Protein AF-A0A2T0U341-F1 (afdb_monomer_lite)

Organism: NCBI:txid1259464

pLDDT: mean 78.64, std 12.68, range [39.75, 93.5]

InterPro domains:
  IPR019226 Protein of unknown function DUF2158 [PF09926] (11-27)

Foldseek 3Di:
DDQDDLVLDDQQWFKAFPVGDATWGFHAADPVNQKTWTADPVPGIDMDGCVPDRRMDTPCSVVPD

Secondary structure (DSSP, 8-state):
-----GGG--TT-EEEETT----EEEEEE-TTSSEEEEEETTTEEEEEETTS-PPEEESSGGG--

Sequence (65 aa):
MKVLKPEDFLIGDIVQLKSGGPKMTVIEIELNFIKSKYWNIDKGTFEYDHSDFETLINFTAEKRD

Radius of gyration: 10.95 Å; chains: 1; bounding box: 25×24×28 Å

Structure (mmCIF, N/CA/C/O backbone):
data_AF-A0A2T0U341-F1
#
_entry.id   AF-A0A2T0U341-F1
#
loop_
_atom_site.group_PDB
_atom_site.id
_atom_site.type_symbol
_atom_site.label_atom_id
_atom_site.label_alt_id
_atom_site.label_comp_id
_atom_site.label_asym_id
_atom_site.label_entity_id
_atom_site.label_seq_id
_atom_site.pdbx_PDB_ins_code
_atom_site.Cartn_x
_atom_site.Cartn_y
_atom_site.Cartn_z
_atom_site.occupancy
_atom_site.B_iso_or_equiv
_atom_site.auth_seq_id
_atom_site.auth_comp_id
_atom_site.auth_asym_id
_atom_site.auth_atom_id
_atom_site.pdbx_PDB_model_num
ATOM 1 N N . MET A 1 1 ? -1.746 8.900 -17.724 1.00 39.75 1 MET A N 1
ATOM 2 C CA . M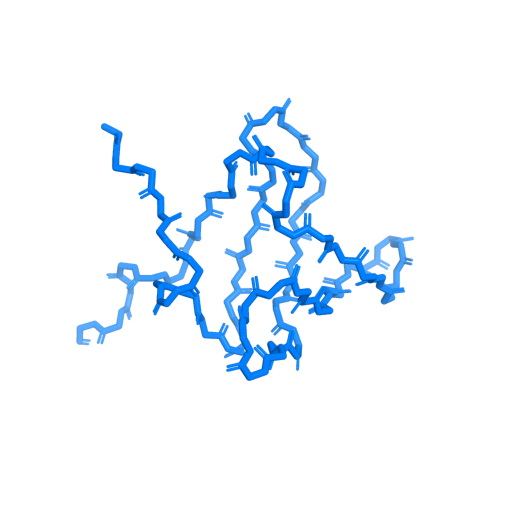ET A 1 1 ? -1.735 8.528 -16.293 1.00 39.75 1 MET A CA 1
ATOM 3 C C . MET A 1 1 ? -3.010 7.769 -15.988 1.00 39.75 1 MET A C 1
ATOM 5 O O . MET A 1 1 ? -4.066 8.388 -15.969 1.00 39.75 1 MET A O 1
ATOM 9 N N . LYS A 1 2 ? -2.935 6.448 -15.826 1.00 48.09 2 LYS A N 1
ATOM 10 C CA . LYS A 1 2 ? -4.081 5.656 -15.372 1.00 48.09 2 LYS A CA 1
ATOM 11 C C . LYS A 1 2 ? -4.104 5.740 -13.847 1.00 48.09 2 LYS A C 1
ATOM 13 O O . LYS A 1 2 ? -3.070 5.535 -13.220 1.00 48.09 2 LYS A O 1
ATOM 18 N N . VAL A 1 3 ? -5.235 6.135 -13.271 1.00 51.16 3 VAL A N 1
ATOM 19 C CA . VAL A 1 3 ? -5.451 5.995 -11.827 1.00 51.16 3 VAL A CA 1
ATOM 20 C C . VAL A 1 3 ? -5.544 4.495 -11.579 1.00 51.16 3 VAL A C 1
ATOM 22 O O . VAL A 1 3 ? -6.413 3.848 -12.163 1.00 51.16 3 VAL A O 1
ATOM 25 N N . LEU A 1 4 ? -4.591 3.949 -10.825 1.00 58.09 4 LEU A N 1
ATOM 26 C CA . LEU A 1 4 ? -4.582 2.532 -10.487 1.00 58.09 4 LEU A CA 1
ATOM 27 C C . LEU A 1 4 ? -5.751 2.261 -9.552 1.00 58.09 4 LEU A C 1
ATOM 29 O O . LEU A 1 4 ? -5.960 2.985 -8.576 1.00 58.09 4 LEU A O 1
ATOM 33 N N . LYS A 1 5 ? -6.533 1.244 -9.886 1.00 65.00 5 LYS A N 1
ATOM 34 C CA . LYS A 1 5 ? -7.536 0.732 -8.974 1.00 65.00 5 LYS A CA 1
ATOM 35 C C . LYS A 1 5 ? -6.839 -0.131 -7.931 1.00 65.00 5 LYS A C 1
ATOM 37 O O . LYS A 1 5 ? -5.766 -0.665 -8.196 1.00 65.00 5 LYS A O 1
ATOM 42 N N . PRO A 1 6 ? -7.454 -0.335 -6.767 1.00 63.34 6 PRO A N 1
ATOM 43 C CA . PRO A 1 6 ? -6.849 -1.186 -5.757 1.00 63.34 6 PRO A CA 1
ATOM 44 C C . PRO A 1 6 ? -6.556 -2.627 -6.229 1.00 63.34 6 PRO A 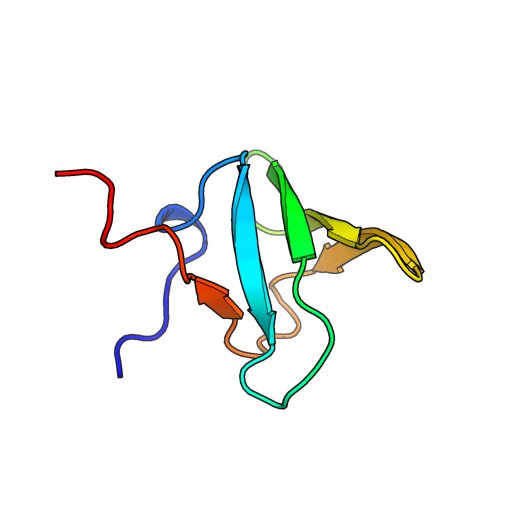C 1
ATOM 46 O O . PRO A 1 6 ? -5.571 -3.221 -5.808 1.00 63.34 6 PRO A O 1
ATOM 49 N N . GLU A 1 7 ? -7.354 -3.149 -7.168 1.00 67.88 7 GLU A N 1
ATOM 50 C CA . GLU A 1 7 ? -7.152 -4.442 -7.848 1.00 67.88 7 GLU A CA 1
ATOM 51 C C . GLU A 1 7 ? -5.872 -4.522 -8.706 1.00 67.88 7 GLU A C 1
ATOM 53 O O . GLU A 1 7 ? -5.431 -5.618 -9.040 1.00 67.88 7 GLU A O 1
ATOM 58 N N . ASP A 1 8 ? -5.236 -3.386 -9.007 1.00 74.50 8 ASP A N 1
ATOM 59 C CA . ASP A 1 8 ? -3.960 -3.312 -9.730 1.00 74.50 8 ASP A CA 1
ATOM 60 C C . ASP A 1 8 ? -2.732 -3.450 -8.796 1.00 74.50 8 ASP A C 1
ATOM 62 O O . ASP A 1 8 ? -1.585 -3.389 -9.254 1.00 74.50 8 ASP A O 1
ATOM 66 N N . PHE A 1 9 ? -2.943 -3.608 -7.483 1.00 78.25 9 PHE A N 1
ATOM 67 C CA . PHE A 1 9 ? -1.886 -3.788 -6.486 1.00 78.25 9 PHE A CA 1
ATOM 68 C C . PHE A 1 9 ? -1.854 -5.225 -5.970 1.00 78.25 9 PHE A C 1
ATOM 70 O O . PHE A 1 9 ? -2.887 -5.832 -5.695 1.00 78.25 9 PHE A O 1
ATOM 77 N N . LEU A 1 10 ? -0.647 -5.753 -5.780 1.00 85.06 10 LEU A N 1
ATOM 78 C CA . LEU A 1 10 ? -0.410 -7.056 -5.168 1.00 85.06 10 LEU A CA 1
ATOM 79 C C . LEU A 1 10 ? 0.515 -6.923 -3.960 1.00 85.06 10 LEU A C 1
ATOM 81 O O . LEU A 1 10 ? 1.332 -6.006 -3.861 1.00 85.06 10 LEU A O 1
ATOM 85 N N . ILE A 1 11 ? 0.426 -7.894 -3.053 1.00 88.31 11 ILE A N 1
ATOM 86 C CA . ILE A 1 11 ? 1.387 -8.035 -1.958 1.00 88.31 11 ILE A CA 1
ATOM 87 C C . ILE A 1 11 ? 2.799 -8.170 -2.549 1.00 88.31 11 ILE A C 1
ATOM 89 O O . ILE A 1 11 ? 3.028 -8.920 -3.498 1.00 88.31 11 ILE A O 1
ATOM 93 N N . GLY A 1 12 ? 3.741 -7.419 -1.984 1.00 88.94 12 GLY A N 1
ATOM 94 C CA . GLY A 1 12 ? 5.117 -7.285 -2.452 1.00 88.94 12 GLY A CA 1
ATOM 95 C C . GLY A 1 12 ? 5.346 -6.107 -3.400 1.00 88.94 12 GLY A C 1
ATOM 96 O O . GLY A 1 12 ? 6.501 -5.815 -3.708 1.00 88.94 12 GLY A O 1
ATOM 97 N N . ASP A 1 13 ? 4.295 -5.408 -3.846 1.00 89.88 13 ASP A N 1
ATOM 98 C CA . ASP A 1 13 ? 4.477 -4.230 -4.690 1.00 89.88 13 ASP A CA 1
ATOM 99 C C . ASP A 1 13 ? 5.169 -3.087 -3.965 1.00 89.88 13 ASP A C 1
ATOM 101 O O . ASP A 1 13 ? 4.853 -2.776 -2.817 1.00 89.88 13 ASP A O 1
ATOM 105 N N . ILE A 1 14 ? 6.071 -2.414 -4.680 1.00 90.56 14 ILE A N 1
ATOM 106 C CA . ILE A 1 14 ? 6.677 -1.171 -4.220 1.00 90.56 14 ILE A CA 1
ATOM 107 C C . ILE A 1 14 ? 5.838 -0.019 -4.753 1.00 90.56 14 ILE A C 1
ATOM 109 O O . ILE A 1 14 ? 5.775 0.216 -5.962 1.00 90.56 14 ILE A O 1
ATOM 113 N N . VAL A 1 15 ? 5.242 0.732 -3.835 1.00 87.88 15 VAL A N 1
ATOM 114 C CA . VAL A 1 15 ? 4.371 1.864 -4.130 1.00 87.88 15 VAL A CA 1
ATOM 115 C C . VAL A 1 15 ? 4.871 3.165 -3.504 1.00 87.88 15 VAL A C 1
ATOM 117 O O . VAL A 1 15 ? 5.681 3.164 -2.577 1.00 87.88 15 VAL A O 1
ATOM 120 N N . GLN A 1 16 ? 4.378 4.294 -4.000 1.00 87.75 16 GLN A N 1
ATOM 121 C CA . GLN A 1 16 ? 4.591 5.620 -3.415 1.00 87.75 16 GLN A CA 1
ATOM 122 C C . GLN A 1 16 ? 3.358 6.485 -3.653 1.00 87.75 16 GLN A C 1
ATOM 124 O O . GLN A 1 16 ? 2.707 6.366 -4.690 1.00 87.75 16 GLN A O 1
ATOM 129 N N . LEU A 1 17 ? 3.062 7.389 -2.726 1.00 83.50 17 LEU A N 1
ATOM 130 C CA . LEU A 1 17 ? 2.035 8.408 -2.926 1.00 83.50 17 LEU A CA 1
ATOM 131 C C . LEU A 1 17 ? 2.448 9.350 -4.063 1.00 83.50 17 LEU A C 1
ATOM 133 O O . LEU A 1 17 ? 3.586 9.823 -4.112 1.00 83.50 17 LEU A O 1
ATOM 137 N N . LYS A 1 18 ? 1.522 9.651 -4.975 1.00 82.62 18 LYS A N 1
ATOM 138 C CA . LYS A 1 18 ? 1.753 10.572 -6.100 1.00 82.62 18 LYS A CA 1
ATOM 139 C C . LYS A 1 18 ? 2.049 11.999 -5.634 1.00 82.62 18 LYS A C 1
ATOM 141 O O . LYS A 1 18 ? 2.773 12.712 -6.323 1.00 82.62 18 LYS A O 1
ATOM 146 N N . SER A 1 19 ? 1.508 12.408 -4.486 1.00 82.56 19 SER A N 1
ATOM 147 C CA . SER A 1 19 ? 1.824 13.678 -3.813 1.00 82.56 19 SER A CA 1
ATOM 148 C C . SER A 1 19 ? 3.278 13.758 -3.326 1.00 82.56 19 SER A C 1
ATOM 150 O O . SER A 1 19 ? 3.756 14.841 -2.992 1.00 82.56 19 SER A O 1
ATOM 152 N N . GLY A 1 20 ? 4.007 12.640 -3.356 1.00 81.25 20 GLY A N 1
ATOM 153 C CA . GLY A 1 20 ? 5.356 12.507 -2.828 1.00 81.25 20 GLY A CA 1
ATOM 154 C C . GLY A 1 20 ? 5.346 11.853 -1.449 1.00 81.25 20 GLY A C 1
ATOM 155 O O . GLY A 1 20 ? 4.399 11.965 -0.680 1.00 81.25 20 GLY A O 1
ATOM 156 N N . GLY A 1 21 ? 6.408 11.121 -1.128 1.00 84.19 21 GLY A N 1
ATOM 157 C CA . GLY A 1 21 ? 6.500 10.388 0.133 1.00 84.19 21 GLY A CA 1
ATOM 158 C C . GLY A 1 21 ? 7.544 9.277 0.091 1.00 84.19 21 GLY A C 1
ATOM 159 O O . GLY A 1 21 ? 8.251 9.137 -0.906 1.00 84.19 21 GLY A O 1
ATOM 160 N N . PRO A 1 22 ? 7.681 8.479 1.156 1.00 87.69 22 PRO A N 1
ATOM 161 C CA . PRO A 1 22 ? 8.561 7.320 1.134 1.00 87.69 22 PRO A CA 1
ATOM 162 C C . PRO A 1 22 ? 8.033 6.235 0.184 1.00 87.69 22 PRO A C 1
ATOM 164 O O . PRO A 1 22 ? 6.830 6.128 -0.047 1.00 87.69 22 PRO A O 1
ATOM 167 N N . LYS A 1 23 ? 8.936 5.399 -0.340 1.00 90.38 23 LYS A N 1
ATOM 168 C CA . LYS A 1 23 ? 8.551 4.150 -1.011 1.00 90.38 23 LYS A CA 1
ATOM 169 C C . LYS A 1 23 ? 8.142 3.116 0.028 1.00 90.38 23 LYS A C 1
ATOM 171 O O . LYS A 1 23 ? 8.775 3.007 1.079 1.00 90.38 23 LYS A O 1
ATOM 176 N N . MET A 1 24 ? 7.102 2.360 -0.274 1.00 91.12 24 MET A N 1
ATOM 177 C CA . MET A 1 24 ? 6.447 1.469 0.672 1.00 91.12 24 MET A CA 1
ATOM 178 C C . MET A 1 24 ? 6.179 0.134 -0.009 1.00 91.12 24 MET A C 1
ATOM 180 O O . MET A 1 24 ? 5.862 0.104 -1.193 1.00 91.12 24 MET A O 1
ATOM 184 N N . THR A 1 25 ? 6.315 -0.961 0.726 1.00 92.75 25 THR A N 1
ATOM 185 C CA . THR A 1 25 ? 5.985 -2.300 0.234 1.00 92.75 25 THR A CA 1
ATOM 186 C C . THR A 1 25 ? 4.581 -2.652 0.687 1.00 92.75 25 THR A C 1
ATOM 188 O O . THR A 1 25 ? 4.297 -2.554 1.879 1.00 92.75 25 THR A O 1
ATOM 191 N N . VAL A 1 26 ? 3.713 -3.067 -0.229 1.00 89.94 26 VAL A N 1
ATOM 192 C CA . VAL A 1 26 ? 2.405 -3.633 0.119 1.00 89.94 26 VAL A CA 1
ATOM 193 C C . VAL A 1 26 ? 2.643 -4.960 0.831 1.00 89.94 26 VAL A C 1
ATOM 195 O O . VAL A 1 26 ? 3.246 -5.861 0.254 1.00 89.94 26 VAL A O 1
ATOM 198 N N . ILE A 1 27 ? 2.189 -5.103 2.071 1.00 92.25 27 ILE A N 1
ATOM 199 C CA . ILE A 1 27 ? 2.354 -6.353 2.833 1.00 92.25 27 ILE A CA 1
ATOM 200 C C . ILE A 1 27 ? 1.025 -7.065 3.093 1.00 92.25 27 ILE A C 1
ATOM 202 O O . ILE A 1 27 ? 1.017 -8.272 3.309 1.00 92.25 27 ILE A O 1
ATOM 206 N N . GLU A 1 28 ? -0.093 -6.341 3.039 1.00 89.62 28 GLU A N 1
ATOM 207 C CA . GLU A 1 28 ? -1.434 -6.896 3.220 1.00 89.62 28 GLU A CA 1
ATOM 208 C C . GLU A 1 28 ? -2.449 -6.047 2.452 1.00 89.62 28 GLU A C 1
ATOM 210 O O . GLU A 1 28 ? -2.358 -4.818 2.450 1.00 89.62 28 GLU A O 1
ATOM 215 N N . ILE A 1 29 ? -3.427 -6.700 1.828 1.00 84.19 29 ILE A N 1
ATOM 216 C CA . ILE A 1 29 ? -4.550 -6.054 1.146 1.00 84.19 29 ILE A CA 1
ATOM 217 C C . ILE A 1 29 ? -5.824 -6.670 1.717 1.00 84.19 29 ILE A C 1
ATOM 219 O O . ILE A 1 29 ? -6.004 -7.886 1.645 1.00 84.19 29 ILE A O 1
ATOM 223 N N . GLU A 1 30 ? -6.704 -5.854 2.296 1.00 82.56 30 GLU A N 1
ATOM 224 C CA . GLU A 1 30 ? -7.995 -6.352 2.770 1.00 82.56 30 GLU A CA 1
ATOM 225 C C . GLU A 1 30 ? -8.919 -6.704 1.597 1.00 82.56 30 GLU A C 1
ATOM 227 O O . GLU A 1 30 ? -8.912 -6.042 0.560 1.00 82.56 30 GLU A O 1
ATOM 232 N N . LEU A 1 31 ? -9.777 -7.712 1.789 1.00 66.94 31 LEU A N 1
ATOM 233 C CA . LEU A 1 31 ? -10.627 -8.332 0.756 1.00 66.94 31 LEU A CA 1
ATOM 234 C C . LEU A 1 31 ? -11.649 -7.406 0.065 1.00 66.94 31 LEU A C 1
ATOM 236 O O . LEU A 1 31 ? -12.303 -7.830 -0.879 1.00 66.94 31 LEU A O 1
ATOM 240 N N . ASN A 1 32 ? -11.766 -6.148 0.483 1.00 70.75 32 ASN A N 1
ATOM 241 C CA . ASN A 1 32 ? -12.612 -5.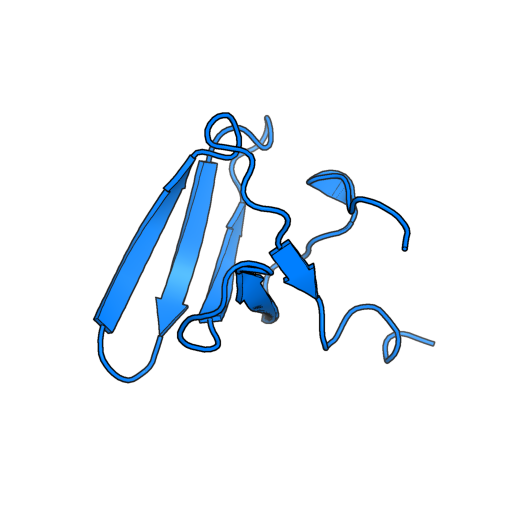139 -0.163 1.00 70.75 32 ASN A CA 1
ATOM 242 C C . ASN A 1 32 ? -11.824 -3.919 -0.642 1.00 70.75 32 ASN A C 1
ATOM 244 O O . ASN A 1 32 ? -12.425 -2.916 -1.020 1.00 70.75 32 ASN A O 1
ATOM 248 N N . PHE A 1 33 ? -10.491 -3.983 -0.586 1.00 68.62 33 PHE A N 1
ATOM 249 C CA . PHE A 1 33 ? -9.591 -2.915 -1.000 1.00 68.62 33 PHE A CA 1
ATOM 250 C C . PHE A 1 33 ? -9.812 -1.563 -0.301 1.00 68.62 33 PHE A C 1
ATOM 252 O O . PHE A 1 33 ? -9.362 -0.527 -0.776 1.00 68.62 33 PHE A O 1
ATOM 259 N N . ILE A 1 34 ? -10.501 -1.567 0.840 1.00 71.25 34 ILE A N 1
ATOM 260 C CA . ILE A 1 34 ? -10.745 -0.361 1.635 1.00 71.25 34 ILE A CA 1
ATOM 261 C C . ILE A 1 34 ? -9.460 0.013 2.366 1.00 71.25 34 ILE A C 1
ATOM 263 O O . ILE A 1 34 ? -9.118 1.183 2.452 1.00 71.25 34 ILE A O 1
ATOM 267 N N . LYS A 1 35 ? -8.702 -0.984 2.834 1.00 77.44 35 LYS A N 1
ATOM 268 C CA . LYS A 1 35 ? -7.452 -0.776 3.557 1.00 77.44 35 LYS A CA 1
ATOM 269 C C . LYS A 1 35 ? -6.348 -1.676 3.042 1.00 77.44 35 LYS A C 1
ATOM 271 O O . LYS A 1 35 ? -6.571 -2.792 2.563 1.00 77.44 35 LYS A O 1
ATOM 276 N N . SER A 1 36 ? -5.124 -1.187 3.136 1.00 83.88 36 SER A N 1
ATOM 277 C CA . SER A 1 36 ? -3.933 -1.995 2.899 1.00 83.88 36 SER A CA 1
ATOM 278 C C . SER A 1 36 ? -2.861 -1.641 3.911 1.00 83.88 36 SER A C 1
ATOM 280 O O . SER A 1 36 ? -2.754 -0.490 4.343 1.00 83.88 36 SER A O 1
ATOM 282 N N . LYS A 1 37 ? -2.065 -2.640 4.290 1.00 88.94 37 LYS A N 1
ATOM 283 C CA . LYS A 1 37 ? -0.880 -2.423 5.112 1.00 88.94 37 LYS A CA 1
ATOM 284 C C . LYS A 1 37 ? 0.328 -2.264 4.228 1.00 88.94 37 LYS A C 1
ATOM 286 O O . LYS A 1 37 ? 0.559 -3.033 3.290 1.00 88.94 37 LYS A O 1
ATOM 291 N N . TYR A 1 38 ? 1.130 -1.295 4.612 1.00 89.62 38 TYR A N 1
ATOM 292 C CA . TYR A 1 38 ? 2.359 -0.946 3.950 1.00 89.62 38 TYR A CA 1
ATOM 293 C C . TYR A 1 38 ? 3.499 -0.996 4.946 1.00 89.62 38 TYR A C 1
ATOM 295 O O . TYR A 1 38 ? 3.339 -0.655 6.117 1.00 89.62 38 TYR A O 1
ATOM 303 N N . TRP A 1 39 ? 4.664 -1.402 4.463 1.00 93.50 39 TRP A N 1
ATOM 304 C CA . TRP A 1 39 ? 5.902 -1.351 5.218 1.00 93.50 39 TRP A CA 1
ATOM 305 C C . TRP A 1 39 ? 6.886 -0.392 4.560 1.00 93.50 39 TRP A C 1
ATOM 307 O O . TRP A 1 39 ? 7.105 -0.431 3.348 1.00 93.50 39 TRP A O 1
ATOM 317 N N . ASN A 1 40 ? 7.510 0.458 5.364 1.00 92.62 40 ASN A N 1
ATOM 318 C CA . ASN A 1 40 ? 8.621 1.301 4.955 1.00 92.62 40 ASN A CA 1
ATOM 319 C C . ASN A 1 40 ? 9.776 1.158 5.953 1.00 92.62 40 ASN A C 1
ATOM 321 O O . ASN A 1 40 ? 9.555 0.981 7.147 1.00 92.62 40 ASN A O 1
ATOM 325 N N . ILE A 1 41 ? 11.008 1.284 5.462 1.00 88.00 41 ILE A N 1
ATOM 326 C CA . ILE A 1 41 ? 12.212 1.107 6.278 1.00 88.00 41 ILE A CA 1
ATOM 327 C C . ILE A 1 41 ? 12.345 2.145 7.404 1.00 88.00 41 ILE A C 1
ATOM 329 O O . ILE A 1 41 ? 12.808 1.802 8.486 1.00 88.00 41 ILE A O 1
ATOM 333 N N . ASP A 1 42 ? 11.889 3.379 7.178 1.00 89.69 42 ASP A N 1
ATOM 334 C CA . ASP A 1 42 ? 12.022 4.481 8.136 1.00 89.69 42 ASP A CA 1
ATOM 335 C C . ASP A 1 42 ? 10.838 4.548 9.111 1.00 89.69 42 ASP A C 1
ATOM 337 O O . ASP A 1 42 ? 10.977 5.018 10.238 1.00 89.69 42 ASP A O 1
ATOM 341 N N . LYS A 1 43 ? 9.655 4.101 8.670 1.00 87.44 43 LYS A N 1
ATOM 342 C CA . LYS A 1 43 ? 8.390 4.240 9.416 1.00 87.44 43 LYS A CA 1
ATOM 343 C C . LYS A 1 43 ? 7.835 2.931 9.977 1.00 87.44 43 LYS A C 1
ATOM 345 O O . LYS A 1 43 ? 6.897 2.967 10.768 1.00 87.44 43 LYS A O 1
ATOM 350 N N . GLY A 1 44 ? 8.383 1.788 9.578 1.00 91.56 44 GLY A N 1
ATOM 351 C CA . GLY A 1 44 ? 7.825 0.480 9.901 1.00 91.56 44 GLY A CA 1
ATOM 352 C C . GLY A 1 44 ? 6.510 0.214 9.163 1.00 91.56 44 GLY A C 1
ATOM 353 O O . GLY A 1 44 ? 6.332 0.631 8.017 1.00 91.56 44 GLY A O 1
ATOM 354 N N . THR A 1 45 ? 5.605 -0.514 9.816 1.00 92.62 45 THR A N 1
ATOM 355 C CA . THR A 1 45 ? 4.304 -0.903 9.258 1.00 92.62 45 THR A CA 1
ATOM 356 C C . THR A 1 45 ? 3.222 0.115 9.597 1.00 92.62 45 THR A C 1
ATOM 358 O O . THR A 1 45 ? 3.114 0.540 10.745 1.00 92.62 45 THR A O 1
ATOM 361 N N . PHE A 1 46 ? 2.379 0.455 8.626 1.00 88.25 46 PHE A N 1
ATOM 362 C CA . PHE A 1 46 ? 1.206 1.309 8.815 1.00 88.25 46 PHE A CA 1
ATOM 363 C C . PHE A 1 46 ? 0.079 0.914 7.861 1.00 88.25 46 PHE A C 1
ATOM 365 O O . PHE A 1 46 ? 0.293 0.256 6.843 1.00 88.25 46 PHE A O 1
ATOM 372 N N . GLU A 1 47 ? -1.133 1.321 8.215 1.00 87.81 47 GLU A N 1
ATOM 373 C CA . GLU A 1 47 ? -2.339 1.115 7.422 1.00 87.81 47 GLU A CA 1
ATOM 374 C C . GLU A 1 47 ? -2.659 2.378 6.632 1.00 87.81 47 GLU A C 1
ATOM 376 O O . GLU A 1 47 ? -2.468 3.493 7.121 1.00 87.81 47 GLU A O 1
ATOM 381 N N . TYR A 1 48 ? -3.144 2.192 5.409 1.00 79.88 48 TYR A N 1
ATOM 382 C CA . TYR A 1 48 ? -3.671 3.270 4.585 1.00 79.88 48 TYR A CA 1
ATOM 383 C C . TYR A 1 48 ? -5.080 2.905 4.135 1.00 79.88 48 TYR A C 1
ATOM 385 O O . TYR A 1 48 ? -5.318 1.771 3.705 1.00 79.88 48 TYR A O 1
ATOM 393 N N . ASP A 1 49 ? -5.991 3.866 4.248 1.00 78.00 49 ASP A N 1
ATOM 394 C CA . ASP A 1 49 ? -7.362 3.746 3.773 1.00 78.00 49 ASP A CA 1
ATOM 395 C C . ASP A 1 49 ? -7.432 4.294 2.348 1.00 78.00 49 ASP A C 1
ATOM 397 O O . ASP A 1 49 ? -7.039 5.427 2.082 1.00 78.00 49 ASP A O 1
ATOM 401 N N . HIS A 1 50 ? -7.898 3.479 1.409 1.00 72.00 50 HIS A N 1
ATOM 402 C CA . HIS A 1 50 ? -7.990 3.864 0.003 1.00 72.00 50 HIS A CA 1
ATOM 403 C C . HIS A 1 50 ? -9.127 4.855 -0.268 1.00 72.00 50 HIS A C 1
ATOM 405 O O . HIS A 1 50 ? -9.184 5.404 -1.365 1.00 72.00 50 HIS A O 1
ATOM 411 N N . SER A 1 51 ? -10.027 5.104 0.694 1.00 70.06 51 SER A N 1
ATOM 412 C CA . SER A 1 51 ? -11.025 6.179 0.584 1.00 70.06 51 SER A CA 1
ATOM 413 C C . SER A 1 51 ? -10.393 7.576 0.612 1.00 70.06 51 SER A C 1
ATOM 415 O O . SER A 1 51 ? -10.912 8.493 -0.033 1.00 70.06 51 SER A O 1
ATOM 417 N N . ASP A 1 52 ? -9.227 7.711 1.246 1.00 62.25 52 ASP A N 1
ATOM 418 C CA . ASP A 1 52 ? -8.363 8.885 1.178 1.00 62.25 52 ASP A CA 1
ATOM 419 C C . ASP A 1 52 ? -7.520 8.801 -0.106 1.00 62.25 52 ASP A C 1
ATOM 421 O O . ASP A 1 52 ? -6.347 8.440 -0.098 1.00 62.25 52 ASP A O 1
ATOM 425 N N . PHE A 1 53 ? -8.152 9.061 -1.256 1.00 56.78 53 PHE A N 1
ATOM 426 C CA . PHE A 1 53 ? -7.575 8.907 -2.600 1.00 56.78 53 PHE A CA 1
ATOM 427 C C . PHE A 1 53 ? -6.409 9.879 -2.894 1.00 56.78 53 PHE A C 1
ATOM 429 O O . PHE A 1 53 ? -6.489 10.752 -3.764 1.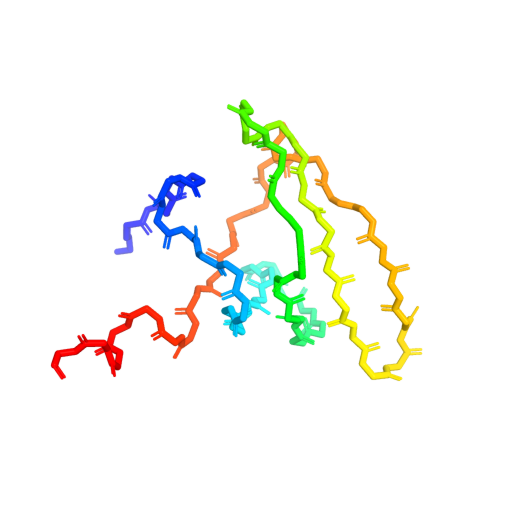00 56.78 53 PHE A O 1
ATOM 436 N N . GLU A 1 54 ? -5.259 9.684 -2.258 1.00 61.88 54 GLU A N 1
ATOM 437 C CA . GLU A 1 54 ? -3.985 9.993 -2.891 1.00 61.88 54 GLU A CA 1
ATOM 438 C C . GLU A 1 54 ? -3.665 8.870 -3.883 1.00 61.88 54 GLU A C 1
ATOM 440 O O . GLU A 1 54 ? -3.659 7.686 -3.560 1.00 61.88 54 GLU A O 1
ATOM 445 N N . THR A 1 55 ? -3.427 9.224 -5.147 1.00 74.69 55 THR A N 1
ATOM 446 C CA . THR A 1 55 ? -3.090 8.222 -6.166 1.00 74.69 55 THR A CA 1
ATOM 447 C C . THR A 1 55 ? -1.777 7.538 -5.781 1.00 74.69 55 THR A C 1
ATOM 449 O O . THR A 1 55 ? -0.751 8.206 -5.696 1.00 74.69 55 THR A O 1
ATOM 452 N N . LEU A 1 56 ? -1.770 6.223 -5.581 1.00 79.75 56 LEU A N 1
ATOM 453 C CA . LEU A 1 56 ? -0.529 5.464 -5.434 1.00 79.75 56 LEU A CA 1
ATOM 454 C C . LEU A 1 56 ? 0.078 5.176 -6.813 1.00 79.75 56 LEU A C 1
ATOM 456 O O . LEU A 1 56 ? -0.626 4.862 -7.773 1.00 79.75 56 LEU A O 1
ATOM 460 N N . ILE A 1 57 ? 1.399 5.289 -6.913 1.00 83.19 57 ILE A N 1
ATOM 461 C CA . ILE A 1 57 ? 2.193 4.876 -8.071 1.00 83.19 57 ILE A CA 1
ATOM 462 C C . ILE A 1 57 ? 2.807 3.522 -7.737 1.00 83.19 57 ILE A C 1
ATOM 464 O O . ILE A 1 57 ? 3.523 3.415 -6.744 1.00 83.19 57 ILE A O 1
ATOM 468 N N . ASN A 1 58 ? 2.549 2.511 -8.565 1.00 86.06 58 ASN A N 1
ATOM 469 C CA . ASN A 1 58 ? 3.136 1.180 -8.441 1.00 86.06 58 ASN A CA 1
ATOM 470 C C . ASN A 1 58 ? 4.371 1.061 -9.352 1.00 86.06 58 ASN A C 1
ATOM 472 O O . ASN A 1 58 ? 4.259 1.204 -10.567 1.00 86.06 58 ASN A O 1
ATOM 476 N N . PHE A 1 59 ? 5.548 0.813 -8.774 1.00 86.12 59 PHE A N 1
ATOM 477 C CA . PHE A 1 59 ? 6.827 0.737 -9.500 1.00 86.12 59 PHE A CA 1
ATOM 478 C C . PHE A 1 59 ? 7.178 -0.675 -9.981 1.00 86.12 59 PHE A C 1
ATOM 480 O O . PHE A 1 59 ? 8.164 -0.858 -10.702 1.00 86.12 59 PHE A O 1
ATOM 487 N N . THR A 1 60 ? 6.426 -1.677 -9.538 1.00 86.69 60 THR A N 1
ATOM 488 C CA . THR A 1 60 ? 6.698 -3.097 -9.789 1.00 86.69 60 THR A CA 1
ATOM 489 C C . THR A 1 60 ? 5.622 -3.767 -10.640 1.00 86.69 60 THR A C 1
ATOM 491 O O . THR A 1 60 ? 5.874 -4.855 -11.149 1.00 86.69 60 THR A O 1
ATOM 494 N N . ALA A 1 61 ? 4.486 -3.101 -10.885 1.00 78.62 61 ALA A N 1
ATOM 495 C CA . ALA A 1 61 ? 3.411 -3.597 -11.748 1.00 78.62 61 ALA A CA 1
ATOM 496 C C . ALA A 1 61 ? 3.872 -3.948 -13.175 1.00 78.62 61 ALA A C 1
ATOM 498 O O . ALA A 1 61 ? 3.535 -5.015 -13.673 1.00 78.62 61 ALA A O 1
ATOM 499 N N . GLU A 1 62 ? 4.671 -3.089 -13.817 1.00 67.12 62 GLU A N 1
ATOM 500 C CA . GLU A 1 62 ? 5.103 -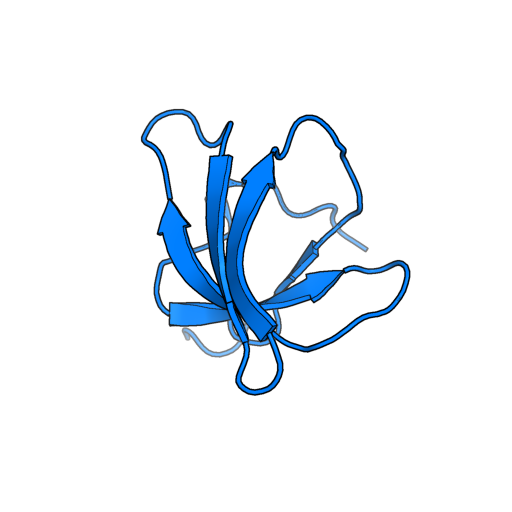3.261 -15.219 1.00 67.12 62 GLU A CA 1
ATOM 501 C C . GLU A 1 62 ? 6.216 -4.307 -15.410 1.00 67.12 62 GLU A C 1
ATOM 503 O O . GLU A 1 62 ? 6.581 -4.620 -16.535 1.00 67.12 62 GLU A O 1
ATOM 508 N N . LYS A 1 63 ? 6.791 -4.851 -14.330 1.00 62.50 63 LYS A N 1
ATOM 509 C CA . LYS A 1 63 ? 7.903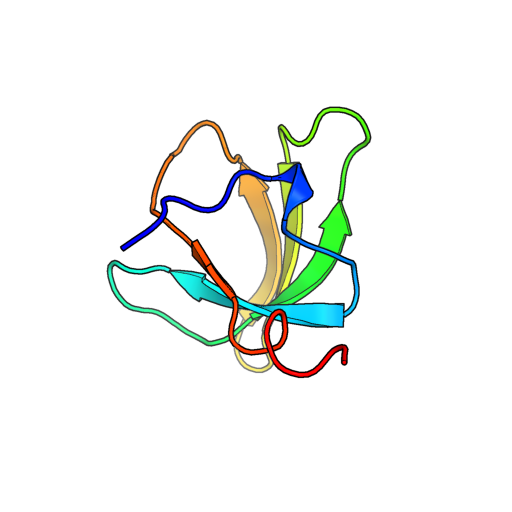 -5.819 -14.401 1.00 62.50 63 LYS A CA 1
ATOM 510 C C . LYS A 1 63 ? 7.448 -7.281 -14.322 1.00 62.50 63 LYS A C 1
ATOM 512 O O . LYS A 1 63 ? 8.269 -8.148 -14.038 1.00 62.50 63 LYS A O 1
ATOM 517 N N . ARG A 1 64 ? 6.150 -7.538 -14.484 1.00 64.06 64 ARG A N 1
ATOM 518 C CA . ARG A 1 64 ? 5.515 -8.851 -14.271 1.00 64.06 64 ARG A CA 1
ATOM 519 C C . ARG A 1 64 ? 5.266 -9.652 -15.557 1.00 64.06 64 ARG A C 1
ATOM 521 O O . ARG A 1 64 ? 4.547 -10.644 -15.486 1.00 64.06 64 ARG A O 1
ATOM 528 N N . ASP A 1 65 ? 5.847 -9.222 -16.676 1.00 53.66 65 ASP A N 1
ATOM 529 C CA . ASP A 1 65 ? 5.817 -9.946 -17.957 1.00 53.66 65 ASP A CA 1
ATOM 530 C C . ASP A 1 65 ? 6.593 -11.275 -17.910 1.00 53.66 65 ASP A C 1
ATOM 532 O O . ASP A 1 65 ? 7.700 -11.308 -17.316 1.00 53.66 65 ASP A O 1
#